Protein AF-A0A356KN17-F1 (afdb_monomer_lite)

Foldseek 3Di:
DADPVRGDDLVNQLVVCVVVVHHSVQWDWDADPVPRHTDPDTDRDDDDDDDDDPPDPVVVDD

Secondary structure (DSSP, 8-state):
---SSSPPPHHHHHHHHHHTTS-TTSEE--B-TTT-PBPSS-EE---------S--SGGG--

Radius of gyration: 18.04 Å; chains: 1; bounding box: 38×29×46 Å

pLDDT: mean 93.06, std 5.91, range [70.62, 97.81]

Structure (mmCIF, N/CA/C/O backbone):
data_AF-A0A356KN17-F1
#
_entry.id   AF-A0A356KN17-F1
#
loop_
_atom_site.group_PDB
_atom_site.id
_atom_site.type_symbol
_atom_site.label_atom_id
_atom_site.label_alt_id
_atom_site.label_comp_id
_atom_site.label_asym_id
_atom_site.label_entity_id
_atom_site.label_seq_id
_atom_site.pdbx_PDB_ins_code
_atom_site.Cartn_x
_atom_site.Cartn_y
_atom_site.Cartn_z
_atom_site.occupancy
_atom_site.B_iso_or_equiv
_atom_site.auth_seq_id
_atom_site.auth_comp_id
_atom_site.auth_asym_id
_atom_site.auth_atom_id
_atom_site.pdbx_PDB_model_num
ATOM 1 N N . ALA A 1 1 ? 7.852 12.079 0.247 1.00 81.38 1 ALA A N 1
ATOM 2 C CA . ALA A 1 1 ? 9.035 11.469 -0.397 1.00 81.38 1 ALA A CA 1
ATOM 3 C C . ALA A 1 1 ? 9.862 10.826 0.701 1.00 81.38 1 ALA A C 1
ATOM 5 O O . ALA A 1 1 ? 9.933 11.423 1.765 1.00 81.38 1 ALA A O 1
ATOM 6 N N . THR A 1 2 ? 10.427 9.642 0.475 1.00 90.12 2 THR A N 1
ATOM 7 C CA . THR A 1 2 ? 11.239 8.938 1.477 1.00 90.12 2 THR A CA 1
ATOM 8 C C . THR A 1 2 ? 12.703 8.919 1.007 1.00 90.12 2 THR A C 1
ATOM 10 O O . THR A 1 2 ? 12.988 8.352 -0.051 1.00 90.12 2 THR A O 1
ATOM 13 N N . PRO A 1 3 ? 13.611 9.665 1.667 1.00 93.69 3 PRO A N 1
ATOM 14 C CA . PRO A 1 3 ? 15.039 9.651 1.356 1.00 93.69 3 PRO A CA 1
ATOM 15 C C . PRO A 1 3 ? 15.656 8.254 1.474 1.00 93.69 3 PRO A C 1
ATOM 17 O O . PRO A 1 3 ? 15.237 7.443 2.290 1.00 93.69 3 PRO A O 1
ATOM 20 N N . VAL A 1 4 ? 16.707 7.980 0.695 1.00 92.00 4 VAL A N 1
ATOM 21 C CA . VAL A 1 4 ? 17.297 6.629 0.625 1.00 92.00 4 VAL A CA 1
ATOM 22 C C . VAL A 1 4 ? 18.011 6.197 1.918 1.00 92.00 4 VAL A C 1
ATOM 24 O O . VAL A 1 4 ? 18.156 5.004 2.155 1.00 92.00 4 VAL A O 1
ATOM 27 N N . PHE A 1 5 ? 18.461 7.156 2.737 1.00 91.69 5 PHE A N 1
ATOM 28 C CA . PHE A 1 5 ? 19.196 6.912 3.990 1.00 91.69 5 PHE A CA 1
ATOM 29 C C . PHE A 1 5 ? 18.472 7.419 5.243 1.00 91.69 5 PHE A C 1
ATOM 31 O O . PHE A 1 5 ? 18.973 7.229 6.344 1.00 91.69 5 PHE A O 1
ATOM 38 N N . ASP A 1 6 ? 17.322 8.064 5.065 1.00 92.62 6 ASP A N 1
ATOM 39 C CA . ASP A 1 6 ? 16.491 8.620 6.135 1.00 92.62 6 ASP A CA 1
ATOM 40 C C . ASP A 1 6 ? 15.032 8.352 5.758 1.00 92.62 6 ASP A C 1
ATOM 42 O O . ASP A 1 6 ? 14.292 9.230 5.316 1.00 92.62 6 ASP A O 1
ATOM 46 N N . GLY A 1 7 ? 14.711 7.060 5.710 1.00 93.56 7 GLY A N 1
ATOM 47 C CA . GLY A 1 7 ? 13.435 6.564 5.220 1.00 93.56 7 GLY A CA 1
ATOM 48 C C . GLY A 1 7 ? 12.315 6.747 6.242 1.00 93.56 7 GLY A C 1
ATOM 49 O O . GLY A 1 7 ? 12.578 6.973 7.416 1.00 93.56 7 GLY A O 1
ATOM 50 N N . ALA A 1 8 ? 11.065 6.599 5.797 1.00 95.12 8 ALA A N 1
ATOM 51 C CA . ALA A 1 8 ? 9.938 6.569 6.722 1.00 95.12 8 ALA A CA 1
ATOM 52 C C . ALA A 1 8 ? 10.027 5.303 7.587 1.00 95.12 8 ALA A C 1
ATOM 54 O O . ALA A 1 8 ? 10.216 4.199 7.064 1.00 95.12 8 ALA A O 1
ATOM 55 N N . THR A 1 9 ? 9.908 5.475 8.895 1.00 96.00 9 THR A N 1
ATOM 56 C CA . THR A 1 9 ? 9.866 4.391 9.877 1.00 96.00 9 THR A CA 1
ATOM 57 C C . THR A 1 9 ? 8.495 3.715 9.890 1.00 96.00 9 THR A C 1
ATOM 59 O O . THR A 1 9 ? 7.506 4.253 9.396 1.00 96.00 9 THR A O 1
ATOM 62 N N . GLU A 1 10 ? 8.420 2.512 10.457 1.00 94.62 10 GLU A N 1
ATOM 63 C CA . GLU A 1 10 ? 7.152 1.783 10.583 1.00 94.62 10 G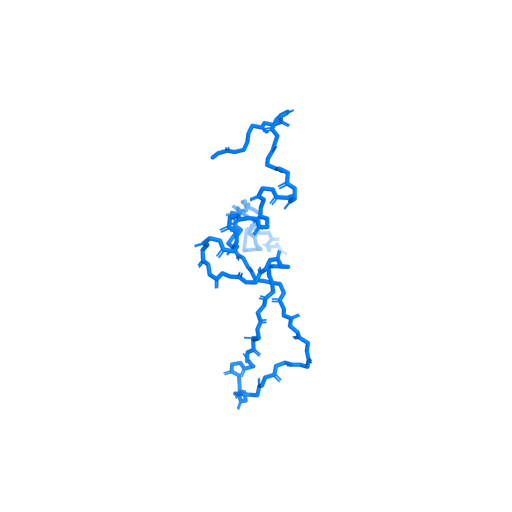LU A CA 1
ATOM 64 C C . GLU A 1 10 ? 6.140 2.535 11.460 1.00 94.62 10 GLU A C 1
ATOM 66 O O . GLU A 1 10 ? 4.959 2.589 11.124 1.00 94.62 10 GLU A O 1
ATOM 71 N N . GLU A 1 11 ? 6.615 3.177 12.530 1.00 95.94 11 GLU A N 1
ATOM 72 C CA . GLU A 1 11 ? 5.797 4.003 13.425 1.00 95.94 11 GLU A CA 1
ATOM 73 C C . GLU A 1 11 ? 5.179 5.189 12.669 1.00 95.94 11 GLU A C 1
ATOM 75 O O . GLU A 1 11 ? 3.962 5.367 12.697 1.00 95.94 11 GLU A O 1
ATOM 80 N N . GLU A 1 12 ? 5.978 5.927 11.890 1.00 95.75 12 GLU A N 1
ATOM 81 C CA . GLU A 1 12 ? 5.476 7.030 11.057 1.00 95.75 12 GLU A CA 1
ATOM 82 C C . GLU A 1 12 ? 4.470 6.546 10.002 1.00 95.75 12 GLU A C 1
ATOM 84 O O . GLU A 1 12 ? 3.488 7.229 9.713 1.00 95.75 12 GLU A O 1
ATOM 89 N N . ILE A 1 13 ? 4.683 5.362 9.416 1.00 95.06 13 ILE A N 1
ATOM 90 C CA . ILE A 1 13 ? 3.740 4.776 8.453 1.00 95.06 13 ILE A CA 1
ATOM 91 C C . ILE A 1 13 ? 2.414 4.432 9.143 1.00 95.06 13 ILE A C 1
ATOM 93 O O . ILE A 1 13 ? 1.356 4.746 8.596 1.00 95.06 13 ILE A O 1
ATOM 97 N N . ALA A 1 14 ? 2.453 3.827 10.332 1.00 95.31 14 ALA A N 1
ATOM 98 C CA . ALA A 1 14 ? 1.256 3.483 11.095 1.00 95.31 14 ALA A CA 1
ATOM 99 C C . ALA A 1 14 ? 0.454 4.733 11.498 1.00 95.31 14 ALA A C 1
ATOM 101 O O . ALA A 1 14 ? -0.762 4.759 11.304 1.00 95.31 14 ALA A O 1
ATOM 102 N N . GLU A 1 15 ? 1.124 5.788 11.969 1.00 96.56 15 GLU A N 1
ATOM 103 C CA . GLU A 1 15 ? 0.490 7.073 12.303 1.00 96.56 15 GLU A CA 1
ATOM 104 C C . GLU A 1 15 ? -0.172 7.724 11.080 1.00 96.56 15 GLU A C 1
ATOM 106 O O . GLU A 1 15 ? -1.292 8.237 11.156 1.00 96.56 15 GLU A O 1
ATOM 111 N N . LEU A 1 16 ? 0.493 7.677 9.920 1.00 96.00 16 LEU A N 1
ATOM 112 C CA . LEU A 1 16 ? -0.064 8.202 8.673 1.00 96.00 16 LEU A CA 1
ATOM 113 C C . LEU A 1 16 ? -1.258 7.375 8.176 1.00 96.00 16 LEU A C 1
ATOM 115 O O . LEU A 1 16 ? -2.209 7.952 7.643 1.00 96.00 16 LEU A O 1
ATOM 119 N N . LEU A 1 17 ? -1.231 6.049 8.348 1.00 95.88 17 LEU A N 1
ATOM 120 C CA . LEU A 1 17 ? -2.365 5.174 8.035 1.00 95.88 17 LEU A CA 1
ATOM 121 C C . LEU A 1 17 ? -3.565 5.485 8.935 1.00 95.88 17 LEU A C 1
ATOM 123 O O . LEU A 1 17 ? -4.677 5.626 8.425 1.00 95.88 17 LEU A O 1
ATOM 127 N N . GLU A 1 18 ? -3.340 5.673 10.236 1.00 95.25 18 GLU A N 1
ATOM 128 C CA . GLU A 1 18 ? -4.389 6.058 11.184 1.00 95.25 18 GLU A CA 1
ATOM 129 C C . GLU A 1 18 ? -4.982 7.434 10.841 1.00 95.25 18 GLU A C 1
ATOM 131 O O . GLU A 1 18 ? -6.204 7.581 10.765 1.00 95.25 18 GLU A O 1
ATOM 136 N N . LEU A 1 19 ? -4.136 8.423 10.527 1.00 96.06 19 LEU A N 1
ATOM 137 C CA . LEU A 1 19 ? -4.574 9.754 10.089 1.00 96.06 19 LEU A CA 1
ATOM 138 C C . LEU A 1 19 ? -5.403 9.702 8.795 1.00 96.06 19 LEU A C 1
ATOM 140 O O . LEU A 1 19 ? -6.329 10.495 8.614 1.00 96.06 19 LEU A O 1
ATOM 144 N N . ALA A 1 20 ? -5.086 8.768 7.897 1.00 94.50 20 ALA A N 1
ATOM 145 C CA . ALA A 1 20 ? -5.832 8.528 6.665 1.00 94.50 20 ALA A CA 1
ATOM 146 C C . ALA A 1 20 ? -7.127 7.716 6.876 1.00 94.50 20 ALA A C 1
ATOM 148 O O . ALA A 1 20 ? -7.883 7.522 5.921 1.00 94.50 20 ALA A O 1
ATOM 149 N N . GLY A 1 21 ? -7.398 7.245 8.099 1.00 93.94 21 GLY A N 1
ATOM 150 C CA . GLY A 1 21 ? -8.551 6.402 8.425 1.00 93.94 21 GLY A CA 1
ATOM 151 C C . GLY A 1 21 ? -8.423 4.955 7.937 1.00 93.94 21 GLY A C 1
ATOM 152 O O . GLY A 1 21 ? -9.434 4.263 7.807 1.00 93.94 21 GLY A O 1
ATOM 153 N N . ALA A 1 22 ? -7.205 4.505 7.637 1.00 93.75 22 ALA A N 1
ATOM 154 C CA . ALA A 1 22 ? -6.895 3.127 7.274 1.00 93.75 22 ALA A CA 1
ATOM 155 C C . ALA A 1 22 ? -6.465 2.315 8.508 1.00 93.75 22 ALA A C 1
ATOM 157 O O . ALA A 1 22 ? -6.079 2.867 9.538 1.00 93.75 22 ALA A O 1
ATOM 158 N N . GLN A 1 23 ? -6.515 0.985 8.406 1.00 92.94 23 GLN A N 1
ATOM 159 C CA . GLN A 1 23 ? -5.954 0.122 9.445 1.00 92.94 23 GLN A CA 1
ATOM 160 C C . GLN A 1 23 ? -4.426 0.264 9.479 1.00 92.94 23 GLN A C 1
ATOM 162 O O . GLN A 1 23 ? -3.771 0.296 8.435 1.00 92.94 23 GLN A O 1
ATOM 167 N N . THR A 1 24 ? -3.849 0.304 10.679 1.00 94.38 24 THR A N 1
ATOM 168 C CA . THR A 1 24 ? -2.406 0.515 10.898 1.00 94.38 24 THR A CA 1
ATOM 169 C C . THR A 1 24 ? -1.531 -0.628 10.377 1.00 94.38 24 THR A C 1
ATOM 171 O O . THR A 1 24 ? -0.368 -0.413 10.059 1.00 94.38 24 THR A O 1
ATOM 174 N N . ASN A 1 25 ? -2.089 -1.832 10.223 1.00 93.31 25 ASN A N 1
ATOM 175 C CA . ASN A 1 25 ? -1.426 -2.992 9.613 1.00 93.31 25 ASN A CA 1
ATOM 176 C C . ASN A 1 25 ? -1.431 -2.960 8.067 1.00 93.31 25 ASN A C 1
ATOM 178 O O . ASN A 1 25 ? -0.910 -3.881 7.436 1.00 93.31 25 ASN A O 1
ATOM 182 N N . GLY A 1 26 ? -2.052 -1.949 7.445 1.00 93.62 26 GLY A N 1
ATOM 183 C CA . GLY A 1 26 ? -2.186 -1.845 5.990 1.00 93.62 26 GLY A CA 1
ATOM 184 C C . GLY A 1 26 ? -3.082 -2.922 5.364 1.00 93.62 26 GLY A C 1
ATOM 185 O O . GLY A 1 26 ? -2.955 -3.202 4.168 1.00 93.62 26 GLY A O 1
ATOM 186 N N . GLN A 1 27 ? -3.952 -3.561 6.153 1.00 96.62 27 GLN A N 1
ATOM 187 C CA . GLN A 1 27 ? -4.858 -4.609 5.687 1.00 96.62 27 GLN A CA 1
ATOM 188 C C . GLN A 1 27 ? -6.303 -4.111 5.566 1.00 96.62 27 GLN A C 1
ATOM 190 O O . GLN A 1 27 ? -6.691 -3.070 6.101 1.00 96.62 27 GLN A O 1
ATOM 195 N N . THR A 1 28 ? -7.104 -4.833 4.784 1.00 95.56 28 THR A N 1
ATOM 196 C CA . THR A 1 28 ? -8.540 -4.584 4.645 1.00 95.56 28 THR A CA 1
ATOM 197 C C . THR A 1 28 ? -9.284 -5.858 4.244 1.00 95.56 28 THR A C 1
ATOM 199 O O . THR A 1 28 ? -8.697 -6.780 3.667 1.00 95.56 28 THR A O 1
ATOM 202 N N . VAL A 1 29 ? -10.591 -5.898 4.510 1.00 96.62 29 VAL A N 1
ATOM 203 C CA . VAL A 1 29 ? -11.467 -6.983 4.056 1.00 96.62 29 VAL A CA 1
ATOM 204 C C . VAL A 1 29 ? -11.670 -6.848 2.551 1.00 96.62 29 VAL A C 1
ATOM 206 O O . VAL A 1 29 ? -12.220 -5.857 2.067 1.00 96.62 29 VAL A O 1
ATOM 209 N N . LEU A 1 30 ? -11.255 -7.867 1.805 1.00 97.25 30 LEU A N 1
ATOM 210 C CA . LEU A 1 30 ? -11.530 -7.973 0.377 1.00 97.25 30 LEU A CA 1
ATOM 211 C C . LEU A 1 30 ? -12.686 -8.946 0.112 1.00 97.25 30 LEU A C 1
ATOM 213 O O . LEU A 1 30 ? -12.979 -9.833 0.914 1.00 97.25 30 LEU A O 1
ATOM 217 N N . PHE A 1 31 ? -13.304 -8.795 -1.057 1.00 97.75 31 PHE A N 1
ATOM 218 C CA . PHE A 1 31 ? -14.394 -9.645 -1.532 1.00 97.75 31 PHE A CA 1
ATOM 219 C C . PHE A 1 31 ? -14.008 -10.287 -2.872 1.00 97.75 31 PHE A C 1
ATOM 221 O O . PHE A 1 31 ? -13.423 -9.614 -3.728 1.00 97.75 31 PHE A O 1
ATOM 228 N N . ASP A 1 32 ? -14.320 -11.572 -3.072 1.00 97.31 32 ASP A N 1
ATOM 229 C CA . ASP A 1 32 ? -14.091 -12.257 -4.352 1.00 97.31 32 A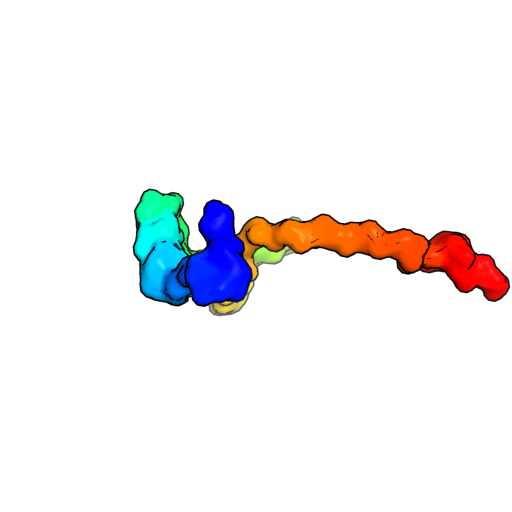SP A CA 1
ATOM 230 C C . ASP A 1 32 ? -15.009 -11.640 -5.418 1.00 97.31 32 ASP A C 1
ATOM 232 O O . ASP A 1 32 ? -16.233 -11.725 -5.336 1.00 97.31 32 ASP A O 1
ATOM 236 N N . GLY A 1 33 ? -14.419 -11.044 -6.458 1.00 97.19 33 GLY A N 1
ATOM 237 C CA . GLY A 1 33 ? -15.158 -10.393 -7.545 1.00 97.19 33 GLY A CA 1
ATOM 238 C C . GLY A 1 33 ? -16.016 -11.327 -8.409 1.00 97.19 33 GLY A C 1
ATOM 239 O O . GLY A 1 33 ? -16.768 -10.840 -9.252 1.00 97.19 33 GLY A O 1
ATOM 240 N N . ARG A 1 34 ? -15.915 -12.651 -8.238 1.00 97.62 34 ARG A N 1
ATOM 241 C CA . ARG A 1 34 ? -16.744 -13.644 -8.940 1.00 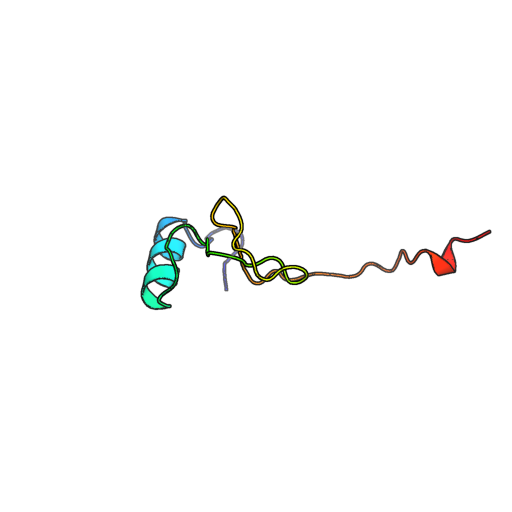97.62 34 ARG A CA 1
ATOM 242 C C . ARG A 1 34 ? -17.970 -14.068 -8.136 1.00 97.62 34 ARG A C 1
ATOM 244 O O . ARG A 1 34 ? -19.010 -14.297 -8.746 1.00 97.62 34 ARG A O 1
ATOM 251 N N . THR A 1 35 ? -17.853 -14.212 -6.812 1.00 97.31 35 THR A N 1
ATOM 252 C CA . THR A 1 35 ? -18.946 -14.712 -5.952 1.00 97.31 35 THR A CA 1
ATOM 253 C C . THR A 1 35 ? -19.572 -13.629 -5.078 1.00 97.31 35 THR A C 1
ATOM 255 O O . THR A 1 35 ? -20.761 -13.705 -4.784 1.00 97.31 35 THR A O 1
ATOM 258 N N . GLY A 1 36 ? -18.807 -12.602 -4.703 1.00 96.44 36 GLY A N 1
ATOM 259 C CA . GLY A 1 36 ? -19.207 -11.563 -3.754 1.00 96.44 36 GLY A CA 1
ATOM 260 C C . GLY A 1 36 ? -18.927 -11.906 -2.288 1.00 96.44 36 GLY A C 1
ATOM 261 O O . GLY A 1 36 ? -19.224 -11.089 -1.419 1.00 96.44 36 GLY A O 1
ATOM 262 N N . ASP A 1 37 ? -18.351 -13.076 -2.000 1.00 97.81 37 ASP A N 1
ATOM 263 C CA . ASP A 1 37 ? -18.026 -13.495 -0.633 1.00 97.81 37 ASP A CA 1
ATOM 264 C C . ASP A 1 37 ? -16.761 -12.796 -0.119 1.00 97.81 37 ASP A C 1
ATOM 266 O O . ASP A 1 37 ? -15.835 -12.522 -0.883 1.00 97.81 37 ASP A O 1
ATOM 270 N N . ALA A 1 38 ? -16.701 -12.531 1.188 1.00 97.38 38 ALA A N 1
ATOM 271 C CA . ALA A 1 38 ? -15.489 -12.026 1.829 1.00 97.38 38 ALA A CA 1
ATOM 272 C C . ALA A 1 38 ? -14.393 -13.107 1.872 1.00 97.38 38 ALA A C 1
ATOM 274 O O . ALA A 1 38 ? -14.688 -14.295 2.041 1.00 97.38 38 ALA A O 1
ATOM 275 N N . PHE A 1 39 ? -13.125 -12.700 1.765 1.00 97.12 39 PHE A N 1
ATOM 276 C CA . PHE A 1 39 ? -12.004 -13.604 2.042 1.00 97.12 39 PHE A CA 1
ATOM 277 C C . P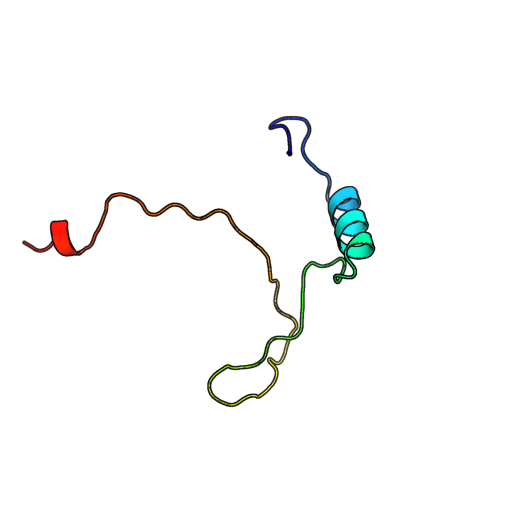HE A 1 39 ? -11.958 -13.994 3.528 1.00 97.12 39 PHE A C 1
ATOM 279 O O . PHE A 1 39 ? -12.512 -13.312 4.386 1.00 97.12 39 PHE A O 1
ATOM 286 N N . HIS A 1 40 ? -11.305 -15.122 3.831 1.00 95.88 40 HIS A N 1
ATOM 287 C CA . HIS A 1 40 ? -11.220 -15.641 5.201 1.00 95.88 40 HIS A CA 1
ATOM 288 C C . HIS A 1 40 ? -10.361 -14.769 6.127 1.00 95.88 40 HIS A C 1
ATOM 290 O O . HIS A 1 40 ? -10.622 -14.709 7.325 1.00 95.88 40 HIS A O 1
ATOM 296 N N . GLU A 1 41 ? -9.353 -14.107 5.565 1.00 96.12 41 GLU A N 1
ATOM 297 C CA . GLU A 1 41 ? -8.397 -13.269 6.283 1.00 96.12 41 GLU A CA 1
ATOM 298 C C . GLU A 1 41 ? -8.316 -11.894 5.617 1.00 96.12 41 GLU A C 1
ATOM 300 O O . GLU A 1 41 ? -8.550 -11.761 4.408 1.00 96.12 41 GLU A O 1
ATOM 305 N N . ASP A 1 42 ? -7.964 -10.882 6.408 1.00 95.75 42 ASP A N 1
ATOM 306 C CA . ASP A 1 42 ? -7.702 -9.540 5.902 1.00 95.75 42 ASP A CA 1
ATOM 307 C C . ASP A 1 42 ? -6.478 -9.553 4.979 1.00 95.75 42 ASP A C 1
ATOM 309 O O . ASP A 1 42 ? -5.484 -10.246 5.216 1.00 95.75 42 ASP A O 1
ATOM 313 N N . VAL A 1 43 ? -6.540 -8.767 3.908 1.00 96.56 43 VAL A N 1
ATOM 314 C CA . VAL A 1 43 ? -5.514 -8.762 2.864 1.00 96.56 43 VAL A CA 1
ATOM 315 C C . VAL A 1 43 ? -4.773 -7.435 2.890 1.00 96.56 43 VAL A C 1
ATOM 317 O O . VAL A 1 43 ? -5.390 -6.375 2.967 1.00 96.56 43 VAL A O 1
ATOM 320 N N . THR A 1 44 ? -3.444 -7.479 2.792 1.00 96.44 44 THR A N 1
ATOM 321 C CA . THR A 1 44 ? -2.625 -6.273 2.627 1.00 96.44 44 THR A CA 1
ATOM 322 C C . THR A 1 44 ? -2.897 -5.645 1.266 1.00 96.44 44 THR A C 1
ATOM 324 O O . THR A 1 44 ? -2.687 -6.275 0.226 1.00 96.44 44 THR A O 1
ATOM 327 N N . VAL A 1 45 ? -3.343 -4.391 1.269 1.00 94.75 45 VAL A N 1
ATOM 328 C CA . VAL A 1 45 ? -3.668 -3.640 0.052 1.00 94.75 45 VAL A CA 1
ATOM 329 C C . VAL A 1 45 ? -2.944 -2.305 0.090 1.00 94.75 45 VAL A C 1
ATOM 331 O O . VAL A 1 45 ? -2.861 -1.648 1.121 1.00 94.75 45 VAL A O 1
ATOM 334 N N . GLY A 1 46 ? -2.421 -1.883 -1.056 1.00 94.56 46 GLY A N 1
ATOM 335 C CA . GLY A 1 46 ? -1.714 -0.618 -1.165 1.00 94.56 46 GLY A CA 1
ATOM 336 C C . GLY A 1 46 ? -1.481 -0.207 -2.608 1.00 94.56 46 GLY A C 1
ATOM 337 O O . GLY A 1 46 ? -1.822 -0.920 -3.553 1.00 94.56 46 GLY A O 1
ATOM 338 N N . ILE A 1 47 ? -0.881 0.968 -2.770 1.00 94.56 47 ILE A N 1
ATOM 339 C CA . ILE A 1 47 ? -0.509 1.510 -4.074 1.00 94.56 47 ILE A CA 1
ATOM 340 C C . ILE A 1 47 ? 0.984 1.266 -4.268 1.00 94.56 47 ILE A C 1
ATOM 342 O O . ILE A 1 47 ? 1.809 1.821 -3.546 1.00 94.56 47 ILE A O 1
ATOM 346 N N . MET A 1 48 ? 1.331 0.450 -5.262 1.00 96.00 48 MET A N 1
ATOM 347 C CA . MET A 1 48 ? 2.719 0.190 -5.641 1.00 96.00 48 MET A CA 1
ATOM 348 C C . MET A 1 48 ? 3.044 0.830 -6.987 1.00 96.00 48 MET A C 1
ATOM 350 O O . MET A 1 48 ? 2.251 0.781 -7.928 1.00 96.00 48 MET A O 1
ATOM 354 N N . TYR A 1 49 ? 4.243 1.401 -7.089 1.00 95.69 49 TYR A N 1
ATOM 355 C CA . TYR A 1 49 ? 4.766 1.898 -8.354 1.00 95.69 49 TYR A CA 1
ATOM 356 C C . TYR A 1 49 ? 5.320 0.731 -9.180 1.00 95.69 49 TYR A C 1
ATOM 358 O O . TYR A 1 49 ? 6.323 0.121 -8.813 1.00 95.69 49 TYR A O 1
ATOM 366 N N . MET A 1 50 ? 4.652 0.416 -10.290 1.00 95.38 50 MET A N 1
ATOM 367 C CA . MET A 1 50 ? 4.985 -0.719 -11.154 1.00 95.38 50 MET A CA 1
ATOM 368 C C . MET A 1 50 ? 5.652 -0.255 -12.452 1.00 95.38 50 MET A C 1
ATOM 370 O O . MET A 1 50 ? 5.182 0.679 -13.102 1.00 95.38 50 MET A O 1
ATOM 374 N N . LEU A 1 51 ? 6.708 -0.960 -12.870 1.00 94.62 51 LEU A N 1
ATOM 375 C CA . LEU A 1 51 ? 7.380 -0.758 -14.156 1.00 94.62 51 LEU A CA 1
ATOM 376 C C . LEU A 1 51 ? 7.156 -1.962 -15.076 1.00 94.62 51 LEU A C 1
ATOM 378 O O . LEU A 1 51 ? 7.366 -3.108 -14.681 1.00 94.62 51 LEU A O 1
ATOM 382 N N . LYS A 1 52 ? 6.780 -1.703 -16.333 1.00 94.56 52 LYS A N 1
ATOM 383 C CA . LYS A 1 52 ? 6.751 -2.715 -17.397 1.00 94.56 52 LYS A CA 1
ATOM 384 C C . LYS A 1 52 ? 8.067 -2.662 -18.168 1.00 94.56 52 LYS A C 1
ATOM 386 O O . LYS A 1 52 ? 8.371 -1.657 -18.802 1.00 94.56 52 LYS A O 1
ATOM 391 N N . LEU A 1 53 ? 8.834 -3.747 -18.123 1.00 93.31 53 LEU A N 1
ATOM 392 C CA . LEU A 1 53 ? 10.100 -3.856 -18.847 1.00 93.31 53 LEU A CA 1
ATOM 393 C C . LEU A 1 53 ? 9.865 -4.227 -20.321 1.00 93.31 53 LEU A C 1
ATOM 395 O O . LEU A 1 53 ? 8.858 -4.843 -20.663 1.00 93.31 53 LEU A O 1
ATOM 399 N N . HIS A 1 54 ? 10.833 -3.912 -21.186 1.00 88.88 54 HIS A N 1
ATOM 400 C CA . HIS A 1 54 ? 10.788 -4.151 -22.640 1.00 88.88 54 HIS A CA 1
ATOM 401 C C . HIS A 1 54 ? 10.779 -5.634 -23.060 1.00 88.88 54 HIS A C 1
ATOM 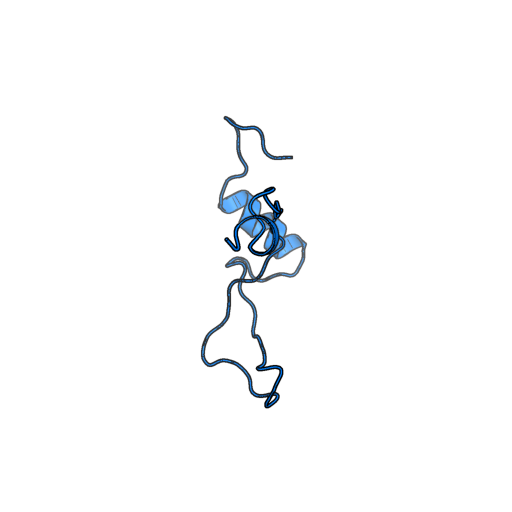403 O O . HIS A 1 54 ? 10.826 -5.954 -24.240 1.00 88.88 54 HIS A O 1
ATOM 409 N N . HIS A 1 55 ? 10.735 -6.565 -22.113 1.00 86.62 55 HIS A N 1
ATOM 410 C CA . HIS A 1 55 ? 10.769 -7.997 -22.378 1.00 86.62 55 HIS A CA 1
ATOM 411 C C . HIS A 1 55 ? 9.364 -8.552 -22.622 1.00 86.62 55 HIS A C 1
ATOM 413 O O . HIS A 1 55 ? 8.884 -9.379 -21.847 1.00 86.62 55 HIS A O 1
ATOM 419 N N . LEU A 1 56 ? 8.703 -8.085 -23.681 1.00 88.88 56 LEU A N 1
ATOM 420 C CA . LEU A 1 56 ? 7.403 -8.616 -24.078 1.00 88.88 56 LEU A CA 1
ATOM 421 C C . LEU A 1 56 ? 7.569 -10.009 -24.701 1.00 88.88 56 LEU A C 1
ATOM 423 O O . LEU A 1 56 ? 8.590 -10.311 -25.318 1.00 88.88 56 LEU A O 1
ATOM 427 N N . VAL A 1 57 ? 6.565 -10.867 -24.495 1.00 88.56 57 VAL A N 1
ATOM 428 C CA . VAL A 1 57 ? 6.529 -12.225 -25.061 1.00 88.56 57 VAL A CA 1
ATOM 429 C C . VAL A 1 57 ? 6.481 -12.175 -26.587 1.00 88.56 57 VAL A C 1
ATOM 431 O O . VAL A 1 57 ? 7.200 -12.937 -27.222 1.00 88.56 57 VAL A O 1
ATOM 434 N N . ASP A 1 58 ? 5.714 -11.239 -27.153 1.00 85.44 58 ASP A N 1
ATOM 435 C CA . ASP A 1 58 ? 5.483 -11.116 -28.598 1.00 85.44 58 ASP A CA 1
ATOM 436 C C . ASP A 1 58 ? 6.787 -10.930 -29.391 1.00 85.44 58 ASP A C 1
ATOM 438 O O . ASP A 1 58 ? 6.952 -11.531 -30.448 1.00 8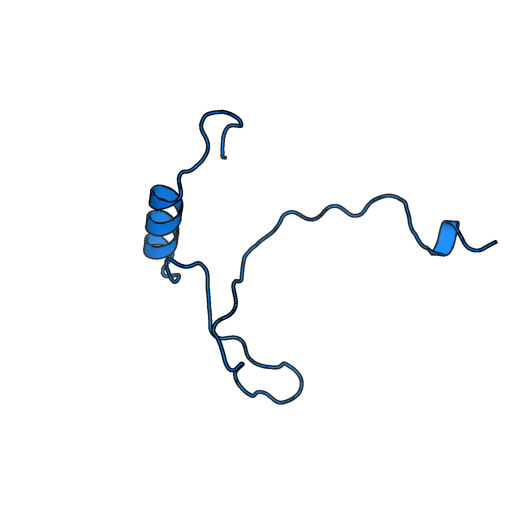5.44 58 ASP A O 1
ATOM 442 N N . ASP A 1 59 ? 7.757 -10.191 -28.841 1.00 75.50 59 ASP A N 1
ATOM 443 C CA . ASP A 1 59 ? 9.061 -9.938 -29.476 1.00 75.50 59 ASP A CA 1
ATOM 444 C C . ASP A 1 59 ? 10.040 -11.126 -29.357 1.00 75.50 59 ASP A C 1
ATOM 446 O O . ASP A 1 59 ? 11.157 -11.079 -29.878 1.00 75.50 59 ASP A O 1
ATOM 450 N N . LYS A 1 60 ? 9.662 -12.182 -28.624 1.00 77.19 60 LYS A N 1
ATOM 451 C CA . LYS A 1 60 ? 10.516 -13.337 -28.299 1.00 77.19 60 LYS A CA 1
ATOM 452 C C . LYS A 1 60 ? 10.004 -14.662 -28.858 1.00 77.19 60 LYS A C 1
ATOM 454 O O . LYS A 1 60 ? 10.642 -15.688 -28.623 1.00 77.19 60 LYS A O 1
ATOM 459 N N . ILE A 1 61 ? 8.881 -14.664 -29.572 1.00 72.69 61 ILE A N 1
ATOM 460 C CA . ILE A 1 61 ? 8.407 -15.862 -30.268 1.00 72.69 61 ILE A CA 1
ATOM 461 C C . ILE A 1 61 ? 9.264 -16.037 -31.529 1.00 72.69 61 ILE A C 1
ATOM 463 O O . ILE A 1 61 ? 9.226 -15.201 -32.430 1.00 72.69 61 ILE A O 1
ATOM 467 N N . HIS A 1 62 ? 10.060 -17.105 -31.559 1.00 70.62 62 HIS A N 1
ATOM 468 C CA . HIS A 1 62 ? 10.798 -17.583 -32.729 1.00 70.62 62 HIS A CA 1
ATOM 469 C C . HIS A 1 62 ? 10.303 -18.981 -33.091 1.00 70.62 62 HIS A C 1
ATOM 471 O O . HIS A 1 62 ? 10.113 -19.783 -32.145 1.00 70.62 62 HIS A O 1
#

Sequence (62 aa):
ATPVFDGATEEEIAELLELAGAQTNGQTVLFDGRTGDAFHEDVTVGIMYMLKLHHLVDDKIH